Protein AF-A0A916K1Q8-F1 (afdb_monomer_lite)

Organism: NCBI:txid2048548

Structure (mmCIF, N/CA/C/O backbone):
data_AF-A0A916K1Q8-F1
#
_entry.id   AF-A0A916K1Q8-F1
#
loop_
_atom_site.group_PDB
_atom_site.id
_atom_site.type_symbol
_atom_site.label_atom_id
_atom_site.label_alt_id
_atom_site.label_comp_id
_atom_site.label_asym_id
_atom_site.label_entity_id
_atom_site.label_seq_id
_atom_site.pdbx_PDB_ins_code
_atom_site.Cartn_x
_atom_site.Cartn_y
_atom_site.Cartn_z
_atom_site.occupancy
_atom_site.B_iso_or_equiv
_atom_site.auth_seq_id
_atom_site.auth_comp_id
_atom_site.auth_asym_id
_atom_site.auth_atom_id
_atom_site.pdbx_PDB_model_num
ATOM 1 N N . MET A 1 1 ? 27.673 5.641 -15.923 1.00 41.81 1 MET A N 1
ATOM 2 C CA . MET A 1 1 ? 26.871 4.464 -16.326 1.00 41.81 1 MET A CA 1
ATOM 3 C C . MET A 1 1 ? 25.629 4.407 -15.446 1.00 41.81 1 MET A C 1
ATOM 5 O O . MET A 1 1 ? 25.778 4.302 -14.236 1.00 41.81 1 MET A O 1
ATOM 9 N N . LYS A 1 2 ? 24.412 4.531 -16.001 1.00 48.16 2 LYS A N 1
ATOM 10 C CA . LYS A 1 2 ? 23.188 4.185 -15.252 1.00 48.16 2 LYS A CA 1
ATOM 11 C C . LYS A 1 2 ? 23.286 2.685 -14.967 1.00 48.16 2 LYS A C 1
ATOM 13 O O . LYS A 1 2 ? 23.216 1.895 -15.900 1.00 48.16 2 LYS A O 1
ATOM 18 N N . HIS A 1 3 ? 23.536 2.295 -13.720 1.00 54.97 3 HIS A N 1
ATOM 19 C CA . HIS A 1 3 ? 23.518 0.886 -13.341 1.00 54.97 3 HIS A CA 1
ATOM 20 C C . HIS A 1 3 ? 22.114 0.338 -13.619 1.00 54.97 3 HIS A C 1
ATOM 22 O O . HIS A 1 3 ? 21.156 0.725 -12.942 1.00 54.97 3 HIS A O 1
ATOM 28 N N . SER A 1 4 ? 21.992 -0.534 -14.621 1.00 60.84 4 SER A N 1
ATOM 29 C CA . SER A 1 4 ? 20.785 -1.318 -14.888 1.00 60.84 4 SER A CA 1
ATOM 30 C C . SER A 1 4 ? 20.593 -2.292 -13.735 1.00 60.84 4 SER A C 1
ATOM 32 O O . SER A 1 4 ? 21.048 -3.429 -13.761 1.00 60.84 4 SER A O 1
ATOM 34 N N . GLN A 1 5 ? 20.009 -1.793 -12.654 1.00 69.44 5 GLN A N 1
ATOM 35 C CA . GLN A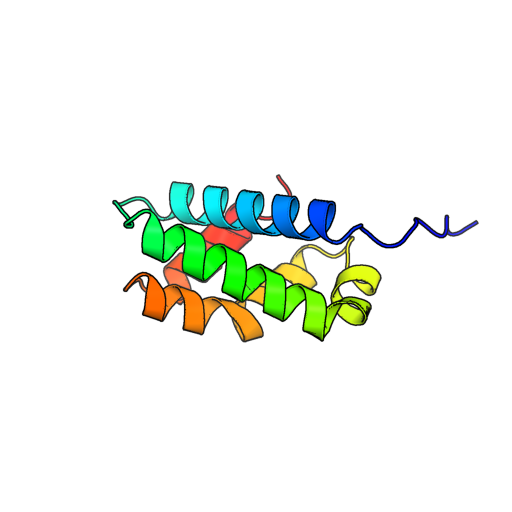 1 5 ? 19.658 -2.610 -11.506 1.00 69.44 5 GLN A CA 1
ATOM 36 C C . GLN A 1 5 ? 18.640 -3.662 -11.958 1.00 69.44 5 GLN A C 1
ATOM 38 O O . GLN A 1 5 ? 17.685 -3.301 -12.657 1.00 69.44 5 GLN A O 1
ATOM 43 N N . PRO A 1 6 ? 18.820 -4.924 -11.555 1.00 81.00 6 PRO A N 1
ATOM 44 C CA . PRO A 1 6 ? 17.921 -5.997 -11.940 1.00 81.00 6 PRO A CA 1
ATOM 45 C C . PRO A 1 6 ? 16.492 -5.701 -11.477 1.00 81.00 6 PRO A C 1
ATOM 47 O O . PRO A 1 6 ? 16.271 -5.025 -10.465 1.00 81.00 6 PRO A O 1
ATOM 50 N N . LEU A 1 7 ? 15.517 -6.221 -12.224 1.00 85.69 7 LEU A N 1
ATOM 51 C CA . LEU A 1 7 ? 14.120 -6.170 -11.809 1.00 85.69 7 LEU A CA 1
ATOM 52 C C . LEU A 1 7 ? 13.954 -6.855 -10.443 1.00 85.69 7 LEU A C 1
ATOM 54 O O . LEU A 1 7 ? 14.594 -7.880 -10.181 1.00 85.69 7 LEU A O 1
ATOM 58 N N . PRO A 1 8 ? 13.101 -6.314 -9.558 1.00 91.12 8 PRO A N 1
ATOM 59 C CA . PRO A 1 8 ? 12.837 -6.946 -8.279 1.00 91.12 8 PRO A CA 1
ATOM 60 C C . PRO A 1 8 ? 12.135 -8.292 -8.487 1.00 91.12 8 PRO A C 1
ATOM 62 O O . PRO A 1 8 ? 11.288 -8.457 -9.363 1.00 91.12 8 PRO A O 1
ATOM 65 N N . THR A 1 9 ? 12.467 -9.270 -7.646 1.00 95.81 9 THR A N 1
ATOM 66 C CA . THR A 1 9 ? 11.790 -10.572 -7.669 1.00 95.81 9 THR A CA 1
ATOM 67 C C . THR A 1 9 ? 10.377 -10.454 -7.105 1.00 95.81 9 THR A C 1
ATOM 69 O O . THR A 1 9 ? 10.119 -9.635 -6.223 1.00 95.81 9 THR A O 1
ATOM 72 N N . ALA A 1 10 ? 9.473 -11.345 -7.520 1.00 95.69 10 ALA A N 1
ATOM 73 C CA . ALA A 1 10 ? 8.111 -11.420 -6.981 1.00 95.69 10 ALA A CA 1
ATOM 74 C C . ALA A 1 10 ? 8.078 -11.478 -5.439 1.00 95.69 10 ALA A C 1
ATOM 76 O O . ALA A 1 10 ? 7.284 -10.789 -4.797 1.00 95.69 10 ALA A O 1
ATOM 77 N N . ARG A 1 11 ? 8.990 -12.250 -4.832 1.00 97.06 11 ARG A N 1
ATOM 78 C CA . ARG A 1 11 ? 9.155 -12.334 -3.371 1.00 97.06 11 ARG A CA 1
ATOM 79 C C . ARG A 1 11 ? 9.619 -11.008 -2.765 1.00 97.06 11 ARG A C 1
ATOM 81 O O . ARG A 1 11 ? 9.157 -10.645 -1.686 1.00 97.06 11 ARG A O 1
ATOM 88 N N . GLY A 1 12 ? 10.541 -10.313 -3.432 1.00 96.69 12 GLY A N 1
ATOM 89 C CA . GLY A 1 12 ? 11.034 -9.003 -3.011 1.00 96.69 12 GLY A CA 1
ATOM 90 C C . GLY A 1 12 ? 9.925 -7.955 -3.003 1.00 96.69 12 GLY A C 1
ATOM 91 O O . GLY A 1 12 ? 9.749 -7.273 -1.998 1.00 96.69 12 GLY A O 1
ATOM 92 N N . ILE A 1 13 ? 9.127 -7.908 -4.072 1.00 96.88 13 ILE A N 1
ATOM 93 C CA . ILE A 1 13 ? 7.976 -7.004 -4.192 1.00 96.88 13 ILE A CA 1
ATOM 94 C C . ILE A 1 13 ? 6.967 -7.284 -3.076 1.00 96.88 13 ILE A C 1
ATOM 96 O O . ILE A 1 13 ? 6.608 -6.372 -2.341 1.00 96.88 13 ILE A O 1
ATOM 100 N N . ARG A 1 14 ? 6.577 -8.551 -2.872 1.00 97.69 14 ARG A N 1
ATOM 101 C CA . ARG A 1 14 ? 5.625 -8.917 -1.810 1.00 97.69 14 ARG A CA 1
ATOM 102 C C . ARG A 1 14 ? 6.103 -8.462 -0.427 1.00 97.69 14 ARG A C 1
ATOM 104 O O . ARG A 1 14 ? 5.332 -7.895 0.335 1.00 97.69 14 ARG A O 1
ATOM 111 N N . ARG A 1 15 ? 7.389 -8.666 -0.112 1.00 97.56 15 ARG A N 1
ATOM 112 C CA . ARG A 1 15 ? 7.984 -8.211 1.158 1.00 97.56 15 ARG A CA 1
ATOM 113 C C . ARG A 1 15 ? 7.982 -6.689 1.303 1.00 97.56 15 ARG A C 1
ATOM 115 O O . ARG A 1 15 ? 7.778 -6.208 2.414 1.00 97.56 15 ARG A O 1
ATOM 122 N N . ALA A 1 16 ? 8.233 -5.953 0.221 1.00 96.50 16 ALA A N 1
ATOM 123 C CA . ALA A 1 16 ? 8.179 -4.495 0.228 1.00 96.50 16 ALA A CA 1
ATOM 124 C C . ALA A 1 16 ? 6.751 -4.006 0.509 1.00 96.50 16 ALA A C 1
ATOM 126 O O . ALA A 1 16 ? 6.557 -3.281 1.482 1.00 96.50 16 ALA A O 1
ATOM 127 N N . CYS A 1 17 ? 5.760 -4.514 -0.235 1.00 97.81 17 CYS A N 1
ATOM 128 C CA . CYS A 1 17 ? 4.347 -4.174 -0.055 1.00 97.81 17 CYS A CA 1
ATOM 129 C C . CYS A 1 17 ? 3.871 -4.411 1.387 1.00 97.81 17 CYS A C 1
ATOM 131 O O . CYS A 1 17 ? 3.368 -3.485 2.023 1.00 97.81 17 CYS A O 1
ATOM 133 N N . SER A 1 18 ? 4.113 -5.606 1.943 1.00 97.75 18 SER A N 1
ATOM 134 C CA . SER A 1 18 ? 3.738 -5.923 3.330 1.00 97.75 18 SER A CA 1
ATOM 135 C C . SER A 1 18 ? 4.419 -5.008 4.351 1.00 97.75 18 SER A C 1
ATOM 137 O O . SER A 1 18 ? 3.816 -4.604 5.343 1.00 97.75 18 SER A O 1
ATOM 139 N N . LYS A 1 19 ? 5.695 -4.656 4.135 1.00 98.06 19 LYS A N 1
ATOM 140 C CA . LYS A 1 19 ? 6.433 -3.768 5.046 1.00 98.06 19 LYS A CA 1
ATOM 141 C C . LYS A 1 19 ? 5.894 -2.338 5.004 1.00 98.06 19 LYS A C 1
ATOM 143 O O . LYS A 1 19 ? 5.826 -1.691 6.048 1.00 98.06 19 LYS A O 1
ATOM 148 N N . GLU A 1 20 ? 5.549 -1.844 3.823 1.00 97.81 20 GLU A N 1
ATOM 149 C CA . GLU A 1 20 ? 4.979 -0.511 3.624 1.00 97.81 20 GLU A CA 1
ATOM 150 C C . GLU A 1 20 ? 3.601 -0.399 4.286 1.00 97.81 20 GLU A C 1
ATOM 152 O O . GLU A 1 20 ? 3.410 0.478 5.132 1.00 97.81 20 GLU A O 1
ATOM 157 N N . LEU A 1 21 ? 2.690 -1.343 4.019 1.00 97.88 21 LEU A N 1
ATOM 158 C CA . LEU A 1 21 ? 1.362 -1.362 4.643 1.00 97.88 21 LEU A CA 1
ATOM 159 C C . LEU A 1 21 ? 1.414 -1.587 6.152 1.00 97.88 21 LEU A C 1
ATOM 161 O O . LEU A 1 21 ? 0.678 -0.935 6.892 1.00 97.88 21 LEU A O 1
ATOM 165 N N . TYR A 1 22 ? 2.320 -2.436 6.642 1.00 97.69 22 TYR A N 1
ATOM 166 C CA . TYR A 1 22 ? 2.540 -2.589 8.080 1.00 97.69 22 TYR A CA 1
ATOM 167 C C . TYR A 1 22 ? 2.886 -1.253 8.752 1.00 97.69 22 TYR A C 1
ATOM 169 O O . TYR A 1 22 ? 2.350 -0.937 9.816 1.00 97.69 22 TYR A O 1
ATOM 177 N N . ARG A 1 23 ? 3.771 -0.453 8.144 1.00 97.62 23 ARG A N 1
ATOM 178 C CA . ARG A 1 23 ? 4.166 0.847 8.702 1.00 97.62 23 ARG A CA 1
ATOM 179 C C . ARG A 1 23 ? 3.034 1.868 8.628 1.00 97.62 23 ARG A C 1
ATOM 181 O O . ARG A 1 23 ? 2.824 2.575 9.612 1.00 97.62 23 ARG A O 1
ATOM 188 N N . ALA A 1 24 ? 2.301 1.905 7.515 1.00 97.81 24 ALA A N 1
ATOM 189 C CA . ALA A 1 24 ? 1.126 2.757 7.356 1.00 97.81 24 ALA A CA 1
ATOM 190 C C . ALA A 1 24 ? 0.072 2.436 8.428 1.00 97.81 24 ALA A C 1
ATOM 192 O O . ALA A 1 24 ? -0.314 3.309 9.201 1.00 97.81 24 ALA A O 1
ATOM 193 N N . ARG A 1 25 ? -0.288 1.156 8.582 1.00 97.00 25 ARG A N 1
ATOM 194 C CA . ARG A 1 25 ? -1.212 0.680 9.621 1.00 97.00 25 ARG A CA 1
ATOM 195 C C . ARG A 1 25 ? -0.738 1.023 11.031 1.00 97.00 25 ARG A C 1
ATOM 197 O O . ARG A 1 25 ? -1.528 1.461 11.859 1.00 97.00 25 ARG A O 1
ATOM 204 N N . LYS A 1 26 ? 0.557 0.849 11.322 1.00 96.69 26 LYS A N 1
ATOM 205 C CA . LYS A 1 26 ? 1.124 1.202 12.633 1.00 96.69 26 LYS A CA 1
ATOM 206 C C . LYS A 1 26 ? 0.982 2.700 12.939 1.00 96.69 26 LYS A C 1
ATOM 208 O O . LYS A 1 26 ? 0.783 3.041 14.099 1.00 96.69 26 LYS A O 1
ATOM 213 N N . LYS A 1 27 ? 1.094 3.574 11.931 1.00 96.25 27 LYS A N 1
ATOM 214 C CA . LYS A 1 27 ? 0.869 5.023 12.078 1.00 96.25 27 LYS A CA 1
ATOM 215 C C . LYS A 1 27 ? -0.607 5.382 12.222 1.00 96.25 27 LYS A C 1
ATOM 217 O O . LYS A 1 27 ? -0.914 6.273 13.002 1.00 96.25 27 LYS A O 1
ATOM 222 N N . LEU A 1 28 ? -1.485 4.696 11.491 1.00 95.81 28 LEU A N 1
ATOM 223 C CA . LEU A 1 28 ? -2.933 4.886 11.576 1.00 95.81 28 LEU A CA 1
ATOM 224 C C . LEU A 1 28 ? -3.465 4.562 12.980 1.00 95.81 28 LEU A C 1
ATOM 226 O O . LEU A 1 28 ? -4.358 5.235 13.484 1.00 95.81 28 LEU A O 1
ATOM 230 N N . GLY A 1 29 ? -2.866 3.559 13.627 1.00 91.19 29 GLY A N 1
ATOM 231 C CA . GLY A 1 29 ? -3.318 3.071 14.922 1.00 91.19 29 GLY A CA 1
ATO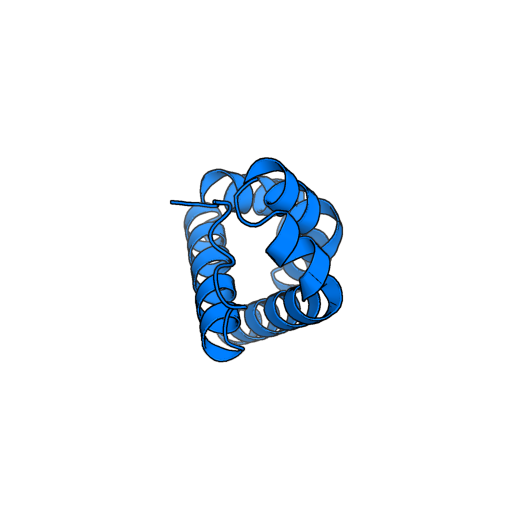M 232 C C . GLY A 1 29 ? -4.572 2.203 14.799 1.00 91.19 29 GLY A C 1
ATOM 233 O O . GLY A 1 29 ? -5.036 1.891 13.705 1.00 91.19 29 GLY A O 1
ATOM 234 N N . GLY A 1 30 ? -5.095 1.766 15.944 1.00 92.06 30 GLY A N 1
ATOM 235 C CA . GLY A 1 30 ? -6.254 0.876 15.992 1.00 92.06 30 GLY A CA 1
ATOM 236 C C . GLY A 1 30 ? -5.943 -0.587 15.652 1.00 92.06 30 GLY A C 1
ATOM 237 O O . GLY A 1 30 ? -4.841 -0.961 15.234 1.00 92.06 30 GLY A O 1
ATOM 238 N N . TYR A 1 31 ? -6.934 -1.441 15.897 1.00 95.50 31 TYR A N 1
ATOM 239 C CA . TYR A 1 31 ? -6.873 -2.861 15.574 1.00 95.50 31 TYR A CA 1
ATOM 240 C C . TYR A 1 31 ? -7.496 -3.112 14.201 1.00 95.50 31 TYR A C 1
ATOM 242 O O . TYR A 1 31 ? -8.615 -2.685 13.938 1.00 95.50 31 TYR A O 1
ATOM 250 N N . ILE A 1 32 ? -6.779 -3.849 13.355 1.00 97.06 32 ILE A N 1
ATOM 251 C CA . ILE A 1 32 ? -7.273 -4.365 12.076 1.00 97.06 32 ILE A CA 1
ATOM 252 C C . ILE A 1 32 ? -7.069 -5.874 12.120 1.00 97.06 32 ILE A C 1
ATOM 254 O O . ILE A 1 32 ? -5.971 -6.339 12.447 1.00 97.06 32 ILE A O 1
ATOM 258 N N . ALA A 1 33 ? -8.124 -6.627 11.816 1.00 98.00 33 ALA A N 1
ATOM 259 C CA . ALA A 1 33 ? -8.087 -8.081 11.838 1.00 98.00 33 ALA A CA 1
ATOM 260 C C . ALA A 1 33 ? -7.024 -8.629 10.870 1.00 98.00 33 ALA A C 1
ATOM 262 O O . ALA A 1 33 ? -6.766 -8.069 9.802 1.00 98.00 33 ALA A O 1
ATOM 263 N N . ALA A 1 34 ? -6.381 -9.733 11.254 1.00 97.38 34 ALA A N 1
ATOM 264 C CA . ALA A 1 34 ? -5.248 -10.284 10.512 1.00 97.38 34 ALA A CA 1
ATOM 265 C C . ALA A 1 34 ? -5.615 -10.716 9.080 1.00 97.38 34 ALA A C 1
ATOM 267 O O . ALA A 1 34 ? -4.782 -10.610 8.179 1.00 97.38 34 ALA A O 1
ATOM 268 N N . ASP A 1 35 ? -6.852 -11.162 8.851 1.00 98.25 35 ASP A N 1
ATOM 269 C CA . ASP A 1 35 ? -7.338 -11.533 7.522 1.00 98.25 35 ASP A CA 1
ATOM 270 C C . ASP A 1 35 ? -7.487 -10.305 6.606 1.00 98.25 35 ASP A C 1
ATOM 272 O O . ASP A 1 35 ? -7.112 -10.368 5.436 1.00 98.25 35 ASP A O 1
ATOM 276 N N . LEU A 1 36 ? -7.954 -9.170 7.138 1.00 98.44 36 LEU A N 1
ATOM 277 C CA . LEU A 1 36 ? -8.044 -7.902 6.406 1.00 98.44 36 LEU A CA 1
ATOM 278 C C . LEU A 1 36 ? -6.659 -7.338 6.078 1.00 98.44 36 LEU A C 1
ATOM 280 O O . LEU A 1 36 ? -6.453 -6.784 4.997 1.00 98.44 36 LEU A O 1
ATOM 284 N N . VAL A 1 37 ? -5.681 -7.518 6.971 1.00 98.12 37 VAL A N 1
ATOM 285 C CA . VAL A 1 37 ? -4.278 -7.176 6.683 1.00 98.12 37 VAL A CA 1
ATOM 286 C C . VAL A 1 37 ? -3.741 -8.034 5.535 1.00 98.12 37 VAL A C 1
ATOM 288 O O . VAL A 1 37 ? -3.177 -7.495 4.586 1.00 98.12 37 VAL A O 1
ATOM 291 N N . ALA A 1 38 ? -3.956 -9.352 5.575 1.00 98.12 38 ALA A N 1
ATOM 292 C CA . ALA A 1 38 ? -3.491 -10.256 4.523 1.00 98.12 38 ALA A CA 1
ATOM 293 C C . ALA A 1 38 ? -4.136 -9.951 3.157 1.00 98.12 38 ALA A C 1
ATOM 295 O O . ALA A 1 38 ? -3.445 -9.946 2.137 1.00 98.12 38 ALA A O 1
ATOM 296 N N . LYS A 1 39 ? -5.441 -9.643 3.139 1.00 98.62 39 LYS A N 1
ATOM 297 C CA . LYS A 1 39 ? -6.170 -9.231 1.928 1.00 98.62 39 LYS A CA 1
ATOM 298 C C . LYS A 1 39 ? -5.617 -7.926 1.343 1.00 98.62 39 LYS A C 1
ATOM 300 O O . LYS A 1 39 ? -5.414 -7.850 0.133 1.00 98.62 39 LYS A O 1
ATOM 305 N N . ALA A 1 40 ? -5.326 -6.929 2.182 1.00 98.56 40 ALA A N 1
ATOM 306 C CA . ALA A 1 40 ? -4.744 -5.660 1.740 1.00 98.56 40 ALA A CA 1
ATOM 307 C C . ALA A 1 40 ? -3.333 -5.837 1.157 1.00 98.56 40 ALA A C 1
ATOM 309 O O . ALA A 1 40 ? -3.033 -5.293 0.094 1.00 98.56 40 ALA A O 1
ATOM 310 N N . ASP A 1 41 ? -2.491 -6.646 1.807 1.00 98.12 41 ASP A N 1
ATOM 311 C CA . ASP A 1 41 ? -1.152 -6.983 1.312 1.00 98.12 41 ASP A CA 1
ATOM 312 C C . ASP A 1 41 ? -1.211 -7.640 -0.073 1.00 98.12 41 ASP A C 1
ATOM 314 O O . ASP A 1 41 ? -0.437 -7.292 -0.970 1.00 98.12 41 ASP A O 1
ATOM 318 N N . GLU A 1 42 ? -2.139 -8.580 -0.269 1.00 98.62 42 GLU A N 1
ATOM 319 C CA . GLU A 1 42 ? -2.328 -9.247 -1.554 1.00 98.62 42 GLU A CA 1
ATOM 320 C C . GLU A 1 42 ? -2.844 -8.286 -2.633 1.00 98.62 42 GLU A C 1
ATOM 322 O O . GLU A 1 42 ? -2.341 -8.306 -3.760 1.00 98.62 42 GLU A O 1
ATOM 327 N N . LEU A 1 43 ? -3.813 -7.432 -2.295 1.00 98.75 43 LEU A N 1
ATOM 328 C CA . LEU A 1 43 ? -4.364 -6.423 -3.199 1.00 98.75 43 LEU A CA 1
ATOM 329 C C . LEU A 1 43 ? -3.279 -5.445 -3.657 1.00 98.75 43 LEU A C 1
ATOM 331 O O . LEU A 1 43 ? -3.094 -5.244 -4.861 1.00 98.75 43 LEU A O 1
ATOM 335 N N . TYR A 1 44 ? -2.516 -4.889 -2.716 1.00 98.69 44 TYR A N 1
ATOM 336 C CA . TYR A 1 44 ? -1.443 -3.950 -3.024 1.00 98.69 44 TYR A CA 1
ATOM 337 C C . TYR A 1 44 ? -0.356 -4.602 -3.882 1.00 98.69 44 TYR A C 1
ATOM 339 O O . TYR A 1 44 ? 0.031 -4.061 -4.920 1.00 98.69 44 TYR A O 1
ATOM 347 N N . TYR A 1 45 ? 0.068 -5.814 -3.515 1.00 98.69 45 TYR A N 1
ATOM 348 C CA . TYR A 1 45 ? 1.023 -6.600 -4.292 1.00 98.69 45 TYR A CA 1
ATOM 349 C C . TYR A 1 45 ? 0.562 -6.823 -5.741 1.00 98.69 45 TYR A C 1
ATOM 351 O O . TYR A 1 45 ? 1.344 -6.614 -6.672 1.00 98.69 45 TYR A O 1
ATOM 359 N N . LYS A 1 46 ? -0.704 -7.209 -5.953 1.00 98.56 46 LYS A N 1
ATOM 360 C CA . LYS A 1 46 ? -1.270 -7.404 -7.298 1.00 98.56 46 LYS A CA 1
ATOM 361 C C . LYS A 1 46 ? -1.247 -6.112 -8.111 1.00 98.56 46 LYS A C 1
ATOM 363 O O . LYS A 1 46 ? -0.797 -6.135 -9.255 1.00 98.56 46 LYS A O 1
ATOM 368 N N . LYS A 1 47 ? -1.667 -4.984 -7.531 1.00 98.62 47 LYS A N 1
ATOM 369 C CA . LYS A 1 47 ? -1.650 -3.684 -8.225 1.00 98.62 47 LYS A CA 1
ATOM 370 C C . LYS A 1 47 ? -0.236 -3.247 -8.599 1.00 98.62 47 LYS A C 1
ATOM 372 O O . LYS A 1 47 ? -0.034 -2.759 -9.711 1.00 98.62 47 LYS A O 1
ATOM 377 N N . VAL A 1 48 ? 0.744 -3.481 -7.724 1.00 98.38 48 VAL A N 1
ATOM 378 C CA . VAL A 1 48 ? 2.161 -3.215 -8.014 1.00 98.38 48 VAL A CA 1
ATOM 379 C C . VAL A 1 48 ? 2.665 -4.081 -9.167 1.00 98.38 48 VAL A C 1
ATOM 381 O O . VAL A 1 48 ? 3.333 -3.563 -10.056 1.00 98.38 48 VAL A O 1
ATOM 384 N N . LEU A 1 49 ? 2.325 -5.374 -9.205 1.00 97.75 49 LEU A N 1
ATOM 385 C CA . LEU A 1 49 ? 2.711 -6.247 -10.320 1.00 97.75 49 LEU A CA 1
ATOM 386 C C . LEU A 1 49 ? 2.092 -5.819 -11.654 1.00 97.75 49 LEU A C 1
ATOM 388 O O . LEU A 1 49 ? 2.792 -5.794 -12.663 1.00 97.75 49 LEU A O 1
ATOM 392 N N . LEU A 1 50 ? 0.807 -5.457 -11.657 1.00 98.00 50 LEU A N 1
ATOM 393 C CA . LEU A 1 50 ? 0.112 -4.983 -12.859 1.00 98.00 50 LEU A CA 1
ATOM 394 C C . LEU A 1 50 ? 0.716 -3.684 -13.412 1.00 98.00 50 LEU A C 1
ATOM 396 O O . LEU A 1 50 ? 0.637 -3.435 -14.609 1.00 98.00 50 LEU A O 1
ATOM 400 N N . ASN A 1 51 ? 1.358 -2.885 -12.556 1.00 98.06 51 ASN A N 1
ATOM 401 C CA . ASN A 1 51 ? 1.979 -1.608 -12.910 1.00 98.06 51 ASN A CA 1
ATOM 402 C C . ASN A 1 51 ? 3.513 -1.651 -12.808 1.00 98.06 51 ASN A C 1
ATOM 404 O O . ASN A 1 51 ? 4.163 -0.609 -12.701 1.00 98.06 51 ASN A O 1
ATOM 408 N N . LEU A 1 52 ? 4.114 -2.847 -12.846 1.00 96.31 52 LEU A N 1
ATOM 409 C CA . LEU A 1 52 ? 5.535 -3.044 -12.555 1.00 96.31 52 LEU A CA 1
ATOM 410 C C . LEU A 1 52 ? 6.483 -2.149 -13.378 1.00 96.31 52 LEU A C 1
ATOM 412 O O . LEU A 1 52 ? 7.422 -1.625 -12.773 1.00 96.31 52 LEU A O 1
ATOM 416 N N . PRO A 1 53 ? 6.269 -1.909 -14.692 1.00 95.69 53 PRO A N 1
ATOM 417 C CA . PRO A 1 53 ? 7.120 -0.997 -15.458 1.00 95.69 53 PRO A CA 1
ATOM 418 C C . PRO A 1 53 ? 7.179 0.413 -14.854 1.00 95.69 53 PRO A C 1
ATOM 420 O O . PRO A 1 53 ? 8.272 0.923 -14.613 1.00 95.69 53 PRO A O 1
ATOM 423 N N . TYR A 1 54 ? 6.021 0.990 -14.509 1.00 97.00 54 TYR A N 1
ATOM 424 C CA . TYR A 1 54 ? 5.926 2.316 -13.892 1.00 97.00 54 TYR A CA 1
ATOM 425 C C . TYR A 1 54 ? 6.587 2.345 -12.509 1.00 97.00 54 TYR A C 1
ATOM 427 O O . TYR A 1 54 ? 7.340 3.268 -12.192 1.00 97.00 54 TYR A O 1
ATOM 435 N N . ILE A 1 55 ? 6.351 1.315 -11.689 1.00 97.00 55 ILE A N 1
ATOM 436 C CA . ILE A 1 55 ? 6.929 1.219 -10.341 1.00 97.00 55 ILE A CA 1
ATOM 437 C C . ILE A 1 55 ? 8.459 1.135 -10.403 1.00 97.00 55 ILE A C 1
ATOM 439 O O . ILE A 1 55 ? 9.152 1.797 -9.631 1.00 97.00 55 ILE A O 1
ATOM 443 N N . VAL A 1 56 ? 9.005 0.346 -11.333 1.00 95.44 56 VAL A N 1
ATOM 444 C CA . VAL A 1 56 ? 10.457 0.193 -11.508 1.00 95.44 56 VAL A CA 1
ATOM 445 C C . VAL A 1 56 ? 11.089 1.472 -12.046 1.00 95.44 56 VAL A C 1
ATOM 447 O O . VAL A 1 56 ? 12.139 1.874 -11.539 1.00 95.44 56 VAL A O 1
ATOM 450 N N . GLU A 1 57 ? 10.460 2.118 -13.029 1.00 95.75 57 GLU A N 1
ATOM 451 C CA . GLU A 1 57 ? 10.921 3.390 -13.592 1.00 95.75 57 GLU A CA 1
ATOM 452 C C . GLU A 1 57 ? 10.994 4.488 -12.521 1.00 95.75 57 GLU A C 1
ATOM 454 O O . GLU A 1 57 ? 11.974 5.231 -12.447 1.00 95.75 57 GLU A O 1
ATOM 459 N N . ASN A 1 58 ? 10.008 4.523 -11.620 1.00 96.38 58 ASN A N 1
ATOM 460 C CA . ASN A 1 58 ? 9.874 5.550 -10.586 1.00 96.38 58 ASN A CA 1
ATOM 461 C C . ASN A 1 58 ? 10.405 5.140 -9.207 1.00 96.38 58 ASN A C 1
ATOM 463 O O . ASN A 1 58 ? 10.220 5.881 -8.244 1.00 96.38 58 ASN A O 1
ATOM 467 N N . ARG A 1 59 ? 11.110 4.008 -9.074 1.00 92.31 59 ARG A N 1
ATOM 468 C CA . ARG A 1 59 ? 11.526 3.437 -7.773 1.00 92.31 59 ARG A CA 1
ATOM 469 C C . ARG A 1 59 ? 12.282 4.390 -6.834 1.00 92.31 59 ARG A C 1
ATOM 471 O O . ARG A 1 59 ? 12.287 4.191 -5.625 1.00 92.31 59 ARG A O 1
ATOM 478 N N . SER A 1 60 ? 12.979 5.387 -7.385 1.00 92.25 60 SER A N 1
ATOM 479 C CA . SER A 1 60 ? 13.731 6.394 -6.624 1.00 92.25 60 SER A CA 1
ATOM 480 C C . SER A 1 60 ? 12.930 7.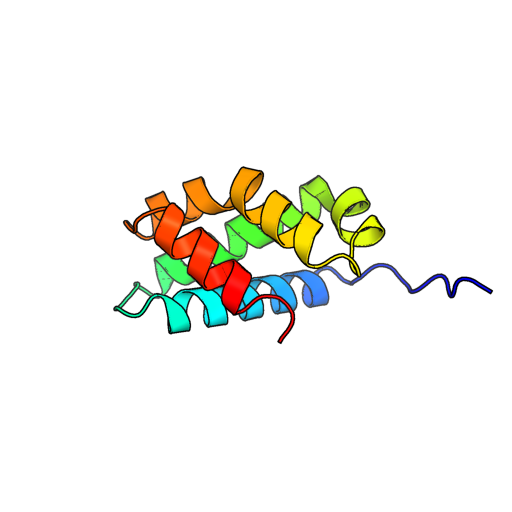668 -6.345 1.00 92.25 60 SER A C 1
ATOM 482 O O . SER A 1 60 ? 13.377 8.515 -5.577 1.00 92.25 60 SER A O 1
ATOM 484 N N . ASN A 1 61 ? 11.754 7.824 -6.954 1.00 95.94 61 ASN A N 1
ATOM 485 C CA . ASN A 1 61 ? 10.878 8.968 -6.767 1.00 95.94 61 ASN A CA 1
ATOM 486 C C . ASN A 1 61 ? 9.763 8.625 -5.778 1.00 95.94 61 ASN A C 1
ATOM 488 O O . ASN A 1 61 ? 8.658 8.226 -6.142 1.00 95.94 61 ASN A O 1
ATOM 492 N N . ARG A 1 62 ? 10.070 8.812 -4.491 1.00 95.19 62 ARG A N 1
ATOM 493 C CA . ARG A 1 62 ? 9.141 8.479 -3.405 1.00 95.19 62 ARG A CA 1
ATOM 494 C C . ARG A 1 62 ? 7.808 9.214 -3.505 1.00 95.19 62 ARG A C 1
ATOM 496 O O . ARG A 1 62 ? 6.781 8.643 -3.162 1.00 95.19 62 ARG A O 1
ATOM 503 N N . LYS A 1 63 ? 7.833 10.462 -3.982 1.00 96.38 63 LYS A N 1
ATOM 504 C CA . LYS A 1 63 ? 6.627 11.274 -4.144 1.00 96.38 63 LYS A CA 1
ATOM 505 C C . LYS A 1 63 ? 5.697 10.645 -5.180 1.00 96.38 63 LYS A C 1
ATOM 507 O O . LYS A 1 63 ? 4.553 10.385 -4.847 1.00 96.38 63 LYS A O 1
ATOM 512 N N . LEU A 1 64 ? 6.207 10.319 -6.371 1.00 97.88 64 LEU A N 1
ATOM 513 C CA . LEU A 1 64 ? 5.391 9.719 -7.435 1.00 97.88 64 LEU A CA 1
ATOM 514 C C . LEU A 1 64 ? 4.802 8.362 -7.050 1.00 97.88 64 LEU A C 1
ATOM 516 O O . LEU A 1 64 ? 3.685 8.051 -7.446 1.00 97.88 64 LEU A O 1
ATOM 520 N N . LEU A 1 65 ? 5.535 7.551 -6.288 1.00 98.12 65 LEU A N 1
ATOM 521 C CA . LEU A 1 65 ? 5.020 6.259 -5.834 1.00 98.12 65 LEU A CA 1
ATOM 522 C C . LEU A 1 65 ? 3.968 6.400 -4.730 1.00 98.12 65 LEU A C 1
ATOM 524 O O . LEU A 1 65 ? 2.999 5.648 -4.736 1.00 98.12 65 LEU A O 1
ATOM 528 N N . ALA A 1 66 ? 4.123 7.367 -3.822 1.00 98.06 66 ALA A N 1
ATOM 529 C CA . ALA A 1 66 ? 3.088 7.683 -2.840 1.00 98.06 66 ALA A CA 1
ATOM 530 C C . ALA A 1 66 ? 1.836 8.265 -3.518 1.00 98.06 66 ALA A C 1
ATOM 532 O O . ALA A 1 66 ? 0.734 7.814 -3.237 1.00 98.06 66 ALA A O 1
ATOM 533 N N . ASP A 1 67 ? 2.001 9.184 -4.474 1.00 98.31 67 ASP A N 1
ATOM 534 C CA . ASP A 1 67 ? 0.892 9.727 -5.272 1.00 98.31 67 ASP A CA 1
ATOM 535 C C . ASP A 1 67 ? 0.185 8.605 -6.061 1.00 98.31 67 ASP A C 1
ATOM 537 O O . ASP A 1 67 ? -1.041 8.565 -6.149 1.00 98.31 67 ASP A O 1
ATOM 541 N N . TRP A 1 68 ? 0.948 7.643 -6.594 1.00 98.62 68 TRP A N 1
ATOM 542 C CA . TRP A 1 68 ? 0.389 6.468 -7.261 1.00 98.62 68 TRP A CA 1
ATOM 543 C C . TRP A 1 68 ? -0.384 5.559 -6.296 1.00 98.62 68 TRP A C 1
ATOM 545 O O . TRP A 1 68 ? -1.460 5.087 -6.663 1.00 98.62 68 TRP A O 1
ATOM 555 N N . PHE A 1 69 ? 0.121 5.332 -5.077 1.00 98.62 69 PHE A N 1
ATOM 556 C CA . PHE A 1 69 ? -0.601 4.586 -4.042 1.00 98.62 69 PHE A CA 1
ATOM 557 C C . PHE A 1 69 ? -1.935 5.259 -3.710 1.00 98.62 69 PHE A C 1
ATOM 559 O O . PHE A 1 69 ? -2.970 4.592 -3.735 1.00 98.62 69 PHE A O 1
ATOM 566 N N . ASP A 1 70 ? -1.919 6.572 -3.472 1.00 98.19 70 ASP A N 1
ATOM 567 C CA . ASP A 1 70 ? -3.112 7.356 -3.145 1.00 98.19 70 ASP A CA 1
ATOM 568 C C . ASP A 1 70 ? -4.183 7.208 -4.235 1.00 98.19 70 ASP A C 1
ATOM 570 O O . ASP A 1 70 ? -5.339 6.913 -3.937 1.00 98.19 70 ASP A O 1
ATOM 574 N N . ALA A 1 71 ? -3.782 7.319 -5.505 1.00 98.38 71 ALA A N 1
ATOM 575 C CA . ALA A 1 71 ? -4.698 7.253 -6.639 1.00 98.38 71 ALA A CA 1
ATOM 576 C C . ALA A 1 71 ? -5.192 5.836 -6.984 1.00 98.38 71 ALA A C 1
ATOM 578 O O . ALA A 1 71 ? -6.297 5.689 -7.498 1.00 98.38 71 ALA A O 1
ATOM 579 N N . ASN A 1 72 ? -4.382 4.794 -6.762 1.00 98.56 72 ASN A N 1
ATOM 580 C CA . ASN A 1 72 ? -4.658 3.460 -7.316 1.00 98.56 72 ASN A CA 1
ATOM 581 C C . ASN A 1 72 ? -4.953 2.393 -6.264 1.00 98.56 72 ASN A C 1
ATOM 583 O O . ASN A 1 72 ? -5.476 1.339 -6.619 1.00 98.56 72 ASN A O 1
ATOM 587 N N . VAL A 1 73 ? -4.573 2.607 -5.005 1.00 98.69 73 VAL A N 1
ATOM 588 C CA . VAL A 1 73 ? -4.567 1.563 -3.970 1.00 98.69 73 VAL A CA 1
ATOM 589 C C . VAL A 1 73 ? -5.297 2.011 -2.708 1.00 98.69 73 VAL A C 1
ATOM 591 O O . VAL A 1 73 ? -5.989 1.202 -2.093 1.00 98.69 73 VAL A O 1
ATOM 594 N N . CYS A 1 74 ? -5.141 3.278 -2.320 1.00 98.38 74 CYS A N 1
ATOM 595 C CA . CYS A 1 74 ? -5.583 3.776 -1.023 1.00 98.38 74 CYS A CA 1
ATOM 596 C C . CYS A 1 74 ? -7.082 3.562 -0.784 1.00 98.38 74 CYS A C 1
ATOM 598 O O . CYS A 1 74 ? -7.437 3.012 0.253 1.00 98.38 74 CYS A O 1
ATOM 600 N N . GLY A 1 75 ? -7.941 3.910 -1.751 1.00 98.50 75 GLY A N 1
ATOM 601 C CA . GLY A 1 75 ? -9.396 3.750 -1.626 1.00 98.50 75 GLY A CA 1
ATOM 602 C C . GLY A 1 75 ? -9.818 2.314 -1.302 1.00 98.50 75 GLY A C 1
ATOM 603 O O . GLY A 1 75 ? -10.490 2.087 -0.300 1.00 98.50 75 GLY A O 1
ATOM 604 N N . ASP A 1 76 ? -9.338 1.341 -2.079 1.00 98.69 76 ASP A N 1
ATOM 605 C CA . ASP A 1 76 ? -9.694 -0.072 -1.897 1.00 98.69 76 ASP A CA 1
ATOM 606 C C . ASP A 1 76 ? -9.253 -0.615 -0.526 1.00 98.69 76 ASP A C 1
ATOM 608 O O . ASP A 1 76 ? -9.952 -1.412 0.099 1.00 98.69 76 ASP A O 1
ATOM 612 N N . ILE A 1 77 ? -8.073 -0.205 -0.042 1.00 98.62 77 ILE A N 1
ATOM 613 C CA . ILE A 1 77 ? -7.585 -0.626 1.280 1.00 98.62 77 ILE A CA 1
ATOM 614 C C . ILE A 1 77 ? -8.340 0.097 2.395 1.00 98.62 77 ILE A C 1
ATOM 616 O O . ILE A 1 77 ? -8.641 -0.520 3.415 1.00 98.62 77 ILE A O 1
ATOM 620 N N . ALA A 1 78 ? -8.645 1.382 2.215 1.00 98.56 78 ALA A N 1
ATOM 621 C CA . ALA A 1 78 ? -9.398 2.172 3.177 1.00 98.56 78 ALA A CA 1
ATOM 622 C C . ALA A 1 78 ? -10.798 1.585 3.393 1.00 98.56 78 ALA A C 1
ATOM 624 O O . ALA A 1 78 ? -11.206 1.392 4.536 1.00 98.56 78 ALA A O 1
ATOM 625 N N . GLU A 1 79 ? -11.476 1.196 2.311 1.00 98.56 79 GLU A N 1
ATOM 626 C CA . GLU A 1 79 ? -12.747 0.472 2.364 1.00 98.56 79 GLU A CA 1
ATOM 627 C C . GLU A 1 79 ? -12.592 -0.882 3.073 1.00 98.56 79 GLU A C 1
ATOM 629 O O . GLU A 1 79 ? -13.320 -1.175 4.020 1.00 98.56 79 GLU A O 1
ATOM 634 N N . LEU A 1 80 ? -11.592 -1.684 2.687 1.00 98.31 80 LEU A N 1
ATOM 635 C CA . LEU A 1 80 ? -11.346 -3.002 3.282 1.00 98.31 80 LEU A CA 1
ATOM 636 C C . LEU A 1 80 ? -11.069 -2.940 4.791 1.00 98.31 80 LEU A C 1
ATOM 638 O O . LEU A 1 80 ? -11.429 -3.854 5.533 1.00 98.31 80 LEU A O 1
ATOM 642 N N . TRP A 1 81 ? -10.378 -1.898 5.243 1.00 98.12 81 TRP A N 1
ATOM 643 C CA . TRP A 1 81 ? -10.038 -1.687 6.649 1.00 98.12 81 TRP A CA 1
ATOM 644 C C . TRP A 1 81 ? -11.069 -0.848 7.403 1.00 98.12 81 TRP A C 1
ATOM 646 O O . TRP A 1 81 ? -10.956 -0.743 8.624 1.00 98.12 81 TRP A O 1
ATOM 656 N N . ASN A 1 82 ? -12.069 -0.302 6.706 1.00 97.62 82 ASN A N 1
ATOM 657 C CA . ASN A 1 82 ? -13.062 0.626 7.237 1.00 97.62 82 ASN A CA 1
ATOM 658 C C . ASN A 1 82 ? -12.419 1.834 7.949 1.00 97.62 82 ASN A C 1
ATOM 660 O O . ASN A 1 82 ? -12.660 2.091 9.130 1.00 97.62 82 ASN A O 1
ATOM 664 N N . VAL A 1 83 ? -11.541 2.540 7.233 1.00 97.69 83 VAL A N 1
ATOM 665 C CA . VAL A 1 83 ? -10.808 3.722 7.715 1.00 97.69 83 VAL A CA 1
ATOM 666 C C . VAL A 1 83 ? -10.925 4.870 6.718 1.00 97.69 83 VAL A C 1
ATOM 668 O O . VAL A 1 83 ? -11.172 4.647 5.537 1.00 97.69 83 VAL A O 1
ATOM 671 N N . GLU A 1 84 ? -10.693 6.100 7.174 1.00 97.69 84 GLU A N 1
ATOM 672 C CA . GLU A 1 84 ? -10.715 7.269 6.292 1.00 97.69 84 GLU A CA 1
ATOM 673 C C . GLU A 1 84 ? -9.583 7.212 5.243 1.00 97.69 84 GLU A C 1
ATOM 675 O O . GLU A 1 84 ? -8.408 7.094 5.625 1.00 97.69 84 GLU A O 1
ATOM 680 N N . PRO A 1 85 ? -9.884 7.347 3.933 1.00 97.75 85 PRO A N 1
ATOM 681 C CA . PRO A 1 85 ? -8.873 7.296 2.876 1.00 97.75 85 PRO A CA 1
ATOM 682 C C . PRO A 1 85 ? -7.765 8.339 3.043 1.00 97.75 85 PRO A C 1
ATOM 684 O O . PRO A 1 85 ? -6.590 8.032 2.854 1.00 97.75 85 PRO A O 1
ATOM 687 N N . GLU A 1 86 ? -8.106 9.561 3.460 1.00 97.50 86 GLU A N 1
ATOM 688 C CA . GLU A 1 86 ? -7.116 10.621 3.689 1.00 97.50 86 GLU A CA 1
ATOM 689 C C . GLU A 1 86 ? -6.162 10.282 4.842 1.00 97.50 86 GLU A C 1
ATOM 691 O O . GLU A 1 86 ? -4.957 10.546 4.764 1.00 97.50 86 GLU A O 1
ATOM 696 N N . ALA A 1 87 ? -6.675 9.642 5.897 1.00 98.06 87 ALA A N 1
ATOM 697 C CA . ALA A 1 87 ? -5.862 9.201 7.023 1.00 98.06 87 ALA A CA 1
ATOM 698 C C . ALA A 1 87 ? -4.898 8.083 6.603 1.00 98.06 87 ALA A C 1
ATOM 700 O O . ALA A 1 87 ? -3.720 8.116 6.974 1.00 98.06 87 ALA A O 1
ATOM 701 N N . LEU A 1 88 ? -5.362 7.129 5.787 1.00 98.56 88 LEU A N 1
ATOM 702 C CA . LEU A 1 88 ? -4.517 6.068 5.240 1.00 98.56 88 LEU A CA 1
ATOM 703 C C . LEU A 1 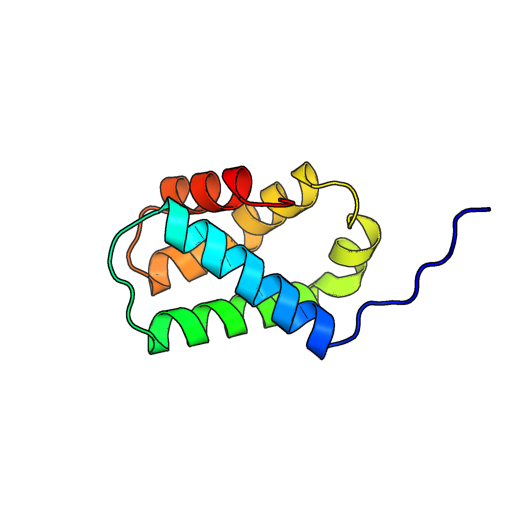88 ? -3.449 6.621 4.285 1.00 98.56 88 LEU A C 1
ATOM 705 O O . LEU A 1 88 ? -2.275 6.285 4.446 1.00 98.56 88 LEU A O 1
ATOM 709 N N . ALA A 1 89 ? -3.824 7.491 3.344 1.00 98.19 89 ALA A N 1
ATOM 710 C CA . ALA A 1 89 ? -2.905 8.146 2.410 1.00 98.19 89 ALA A CA 1
ATOM 711 C C . ALA A 1 89 ? -1.796 8.898 3.158 1.00 98.19 89 ALA A C 1
ATOM 713 O O . ALA A 1 89 ? -0.599 8.703 2.914 1.00 98.19 89 ALA A O 1
ATOM 714 N N . LYS A 1 90 ? -2.182 9.702 4.159 1.00 97.94 90 LYS A N 1
ATOM 715 C CA . LYS A 1 90 ? -1.235 10.413 5.019 1.00 97.94 90 LYS A CA 1
ATOM 716 C C . LYS A 1 90 ? -0.318 9.452 5.777 1.00 97.94 90 LYS A C 1
ATOM 718 O O . LYS A 1 90 ? 0.900 9.638 5.770 1.00 97.94 90 LYS A O 1
ATOM 723 N N . ALA A 1 91 ? -0.875 8.425 6.417 1.00 98.06 91 ALA A N 1
ATOM 724 C CA . ALA A 1 91 ? -0.100 7.450 7.179 1.00 98.06 91 ALA A CA 1
ATOM 725 C C . ALA A 1 91 ? 0.889 6.675 6.293 1.00 98.06 91 ALA A C 1
ATOM 727 O O . ALA A 1 91 ? 2.023 6.429 6.712 1.00 98.06 91 ALA A O 1
ATOM 728 N N . PHE A 1 92 ? 0.483 6.322 5.070 1.00 98.38 92 PHE A N 1
ATOM 729 C CA . PHE A 1 92 ? 1.340 5.678 4.082 1.00 98.38 92 PHE A CA 1
ATOM 730 C C . PHE A 1 92 ? 2.486 6.600 3.672 1.00 98.38 92 PHE A C 1
ATOM 732 O O . PHE A 1 92 ? 3.649 6.228 3.825 1.00 98.38 92 PHE A O 1
ATOM 739 N N . ARG A 1 93 ? 2.182 7.827 3.239 1.00 97.25 93 ARG A N 1
ATOM 740 C CA . ARG A 1 93 ? 3.180 8.818 2.813 1.00 97.25 93 ARG A CA 1
ATOM 741 C C . ARG A 1 93 ? 4.20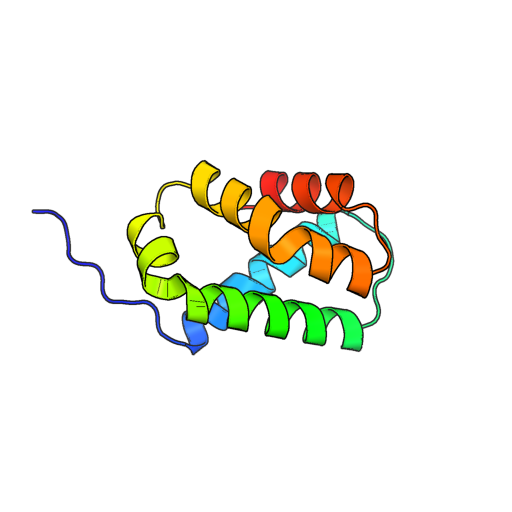3 9.127 3.903 1.00 97.25 93 ARG A C 1
ATOM 743 O O . ARG A 1 93 ? 5.397 9.159 3.621 1.00 97.25 93 ARG A O 1
ATOM 750 N N . ASP A 1 94 ? 3.750 9.279 5.145 1.00 96.06 94 ASP A N 1
ATOM 751 C CA . ASP A 1 94 ? 4.612 9.543 6.300 1.00 96.06 94 ASP A CA 1
ATOM 752 C C . ASP A 1 94 ? 5.533 8.356 6.653 1.00 96.06 94 ASP A C 1
ATOM 754 O O . ASP A 1 94 ? 6.498 8.527 7.396 1.00 96.06 94 ASP A O 1
ATOM 758 N N . ALA A 1 95 ? 5.214 7.140 6.199 1.00 95.12 95 ALA A N 1
ATOM 759 C CA . ALA A 1 95 ? 5.988 5.919 6.441 1.00 95.12 95 ALA A CA 1
ATOM 760 C C . ALA A 1 95 ? 6.784 5.428 5.215 1.00 95.12 95 ALA A C 1
ATOM 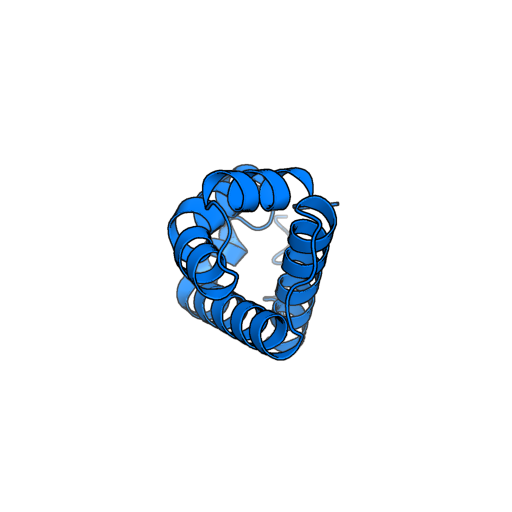762 O O . ALA A 1 95 ? 7.620 4.515 5.328 1.00 95.12 95 ALA A O 1
ATOM 763 N N . PHE A 1 96 ? 6.492 5.971 4.033 1.00 94.25 96 PHE A N 1
ATOM 764 C CA . PHE A 1 96 ? 6.999 5.468 2.769 1.00 94.25 96 PHE A CA 1
ATOM 765 C C . PHE A 1 96 ? 8.470 5.853 2.566 1.00 94.25 96 PHE A C 1
ATOM 767 O O . PHE A 1 96 ? 8.850 7.024 2.546 1.00 94.25 96 PHE A O 1
ATOM 774 N N . GLY A 1 97 ? 9.322 4.842 2.384 1.00 77.75 97 GLY A N 1
ATOM 775 C CA . GLY A 1 97 ? 10.754 5.036 2.149 1.00 77.75 97 GLY A CA 1
ATOM 776 C C . GLY A 1 97 ? 11.648 5.098 3.393 1.00 77.75 97 GLY A C 1
ATOM 777 O O . GLY A 1 97 ? 12.838 5.347 3.220 1.00 77.75 97 GLY A O 1
ATOM 778 N N . GLY A 1 98 ? 11.135 4.806 4.597 1.00 67.06 98 GLY A N 1
ATOM 779 C CA . GLY A 1 98 ? 11.953 4.750 5.821 1.00 67.06 98 GLY A CA 1
ATOM 780 C C . GLY A 1 98 ? 11.493 5.729 6.871 1.00 67.06 98 GLY A C 1
ATOM 781 O O . GLY A 1 98 ? 11.807 6.922 6.701 1.00 67.06 98 GLY A O 1
#

Foldseek 3Di:
DPPPDDQDDLVRLLVLLLVLQVQLDVQLDDDFDPVLSVVLSVQSSVQCVVCVVVCVVCVVPQPVVLVVCLVPRQVVSCVSRVHDSVSSSVSSSVRTPD

Radius of gyration: 13.33 Å; chains: 1; bounding box: 40×24×32 Å

pLDDT: mean 94.29, std 10.33, range [41.81, 98.75]

Sequence (98 aa):
MKHSQPLPTARGIRRACSKELYRARKKLGGYIAADLVAKADELYYKKVLLNLPYIVENRSNRKLLADWFDANVCGDIAELWNVEPEALAKAFRDAFGG

Secondary structure (DSSP, 8-state):
----PPPPPHHHHHHHHHHHHHHHHHHH-S---HHHHHHHHHHHHHHHHHTHHHHHHTTT-HHHHHHHHIIIIIHHHHHHHT--HHHHHHHHHHHTT-